Protein AF-A0A0R2TUN7-F1 (afdb_monomer_lite)

pLDDT: mean 95.46, std 5.62, range [58.44, 98.75]

Radius of gyration: 16.97 Å; chains: 1; bounding box: 36×44×40 Å

Sequence (116 aa):
MGKGDFIGRDALVGKDTRSCLFGLTCATETPTAGSVVLDGDAEVGHITAGIPSPTLGLGVGYVHFKAPGDWVGRTLSMRLPDGSVHEGEIVQPPFFDQEKNIVRGVDRSIPERPAT

Structure (mmCIF, N/CA/C/O backbone):
data_AF-A0A0R2TUN7-F1
#
_entry.id   AF-A0A0R2TUN7-F1
#
loop_
_atom_site.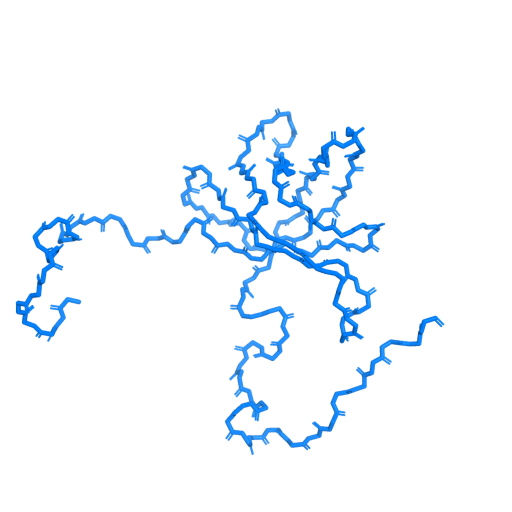group_PDB
_atom_site.id
_atom_site.type_symbol
_atom_site.label_atom_id
_atom_site.label_alt_id
_atom_site.label_comp_id
_atom_site.label_asym_id
_atom_site.label_entity_id
_atom_site.label_seq_id
_atom_site.pdbx_PDB_ins_code
_atom_site.Cartn_x
_atom_site.Cartn_y
_atom_site.Cartn_z
_atom_site.occupancy
_atom_site.B_iso_or_equiv
_atom_site.auth_seq_id
_atom_site.auth_comp_id
_atom_site.auth_asym_id
_atom_site.auth_atom_id
_atom_site.pdbx_PDB_model_num
ATOM 1 N N . MET A 1 1 ? -16.738 -5.600 17.466 1.00 73.56 1 MET A N 1
ATOM 2 C CA . MET A 1 1 ? -17.350 -5.080 18.713 1.00 73.56 1 MET A CA 1
ATOM 3 C C . MET A 1 1 ? -18.161 -6.100 19.525 1.00 73.56 1 MET A C 1
ATOM 5 O O . MET A 1 1 ? -18.554 -5.772 20.632 1.00 73.56 1 MET A O 1
ATOM 9 N N . GLY A 1 2 ? -18.371 -7.343 19.069 1.00 77.62 2 GLY A N 1
ATOM 10 C CA . GLY A 1 2 ? -19.182 -8.340 19.799 1.00 77.62 2 GLY A CA 1
ATOM 11 C C . GLY A 1 2 ? -18.498 -9.085 20.958 1.00 77.62 2 GLY A C 1
ATOM 12 O O . GLY A 1 2 ? -19.044 -10.072 21.428 1.00 77.62 2 GLY A O 1
ATOM 13 N N . LYS A 1 3 ? -17.306 -8.662 21.406 1.00 84.56 3 LYS A N 1
ATOM 14 C CA . LYS A 1 3 ? -16.519 -9.363 22.445 1.00 84.56 3 LYS A CA 1
ATOM 15 C C . LYS A 1 3 ? -16.855 -8.916 23.885 1.00 84.56 3 LYS A C 1
ATOM 17 O O . LYS A 1 3 ? -16.243 -9.413 24.822 1.00 84.56 3 LYS A O 1
ATOM 22 N N . GLY A 1 4 ? -17.804 -7.992 24.067 1.00 88.50 4 GLY A N 1
ATOM 23 C CA . GLY A 1 4 ? -18.063 -7.337 25.357 1.00 88.50 4 GLY A CA 1
ATOM 24 C C . GLY A 1 4 ? -17.073 -6.200 25.629 1.00 88.50 4 GLY A C 1
ATOM 25 O O . GLY A 1 4 ? -16.641 -5.532 24.685 1.00 88.50 4 GLY A O 1
ATOM 26 N N . ASP A 1 5 ? -16.718 -5.986 26.896 1.00 93.75 5 ASP A N 1
ATOM 27 C CA . ASP A 1 5 ? -15.823 -4.900 27.313 1.00 93.75 5 ASP A CA 1
ATOM 28 C C . ASP A 1 5 ? -14.337 -5.247 27.157 1.00 93.75 5 ASP A C 1
ATOM 30 O O . ASP A 1 5 ? -13.895 -6.372 27.403 1.00 93.75 5 ASP A O 1
ATOM 34 N N . PHE A 1 6 ? -13.554 -4.255 26.724 1.00 94.81 6 PHE A N 1
ATOM 35 C CA . PHE A 1 6 ? -12.097 -4.319 26.606 1.00 94.81 6 PHE A CA 1
ATOM 36 C C . PHE A 1 6 ? -11.486 -2.908 26.633 1.00 94.81 6 PHE A C 1
ATOM 38 O O . PHE A 1 6 ? -12.153 -1.923 26.305 1.00 94.81 6 PHE A O 1
ATOM 45 N N . ILE A 1 7 ? -10.206 -2.804 27.008 1.00 96.56 7 ILE A N 1
ATOM 46 C CA . ILE A 1 7 ? -9.480 -1.524 27.053 1.00 96.56 7 ILE A CA 1
ATOM 47 C C . ILE A 1 7 ? -9.504 -0.870 25.665 1.00 96.56 7 ILE A C 1
ATOM 49 O O . ILE A 1 7 ? -9.112 -1.487 24.677 1.00 96.56 7 ILE A O 1
ATOM 53 N N . GLY A 1 8 ? -9.964 0.382 25.593 1.00 94.62 8 GLY A N 1
ATOM 54 C CA . GLY A 1 8 ? -10.061 1.142 24.342 1.00 94.62 8 GLY A CA 1
ATOM 55 C C . GLY A 1 8 ? -11.352 0.924 23.545 1.00 94.62 8 GLY A C 1
ATOM 56 O O . GLY A 1 8 ? -11.506 1.542 22.494 1.00 94.62 8 GLY A O 1
ATOM 57 N N . ARG A 1 9 ? -12.302 0.110 24.032 1.00 94.12 9 ARG A N 1
ATOM 58 C CA . ARG A 1 9 ? -13.600 -0.118 23.371 1.00 94.12 9 ARG A CA 1
ATOM 59 C C . ARG A 1 9 ? -14.305 1.190 23.030 1.00 94.12 9 ARG A C 1
ATOM 61 O O . ARG A 1 9 ? -14.588 1.430 21.860 1.00 94.12 9 ARG A O 1
ATOM 68 N N . ASP A 1 10 ? -14.549 2.037 24.023 1.00 94.56 10 ASP A N 1
ATOM 69 C CA . ASP A 1 10 ? -15.339 3.259 23.833 1.00 94.56 10 ASP A CA 1
ATOM 70 C C . ASP A 1 10 ? -14.654 4.255 22.888 1.00 94.56 10 ASP A C 1
ATOM 72 O O . ASP A 1 10 ? -15.327 4.985 22.167 1.00 94.56 10 ASP A O 1
ATOM 76 N N . ALA A 1 11 ? -13.319 4.222 22.803 1.00 95.38 11 ALA A N 1
ATOM 77 C CA . ALA A 1 11 ? -12.562 5.021 21.842 1.00 95.38 11 ALA A CA 1
ATOM 78 C C . ALA A 1 11 ? -12.717 4.529 20.389 1.00 95.38 11 ALA A C 1
ATOM 80 O O . ALA A 1 11 ? -12.570 5.322 19.457 1.00 95.38 11 ALA A O 1
ATOM 81 N N . LEU A 1 12 ? -13.004 3.238 20.191 1.00 94.50 12 LEU A N 1
ATOM 82 C CA . LEU A 1 12 ? -13.161 2.600 18.880 1.00 94.50 12 LEU A CA 1
ATOM 83 C C . LEU A 1 12 ? -14.623 2.526 18.411 1.00 94.50 12 LEU A C 1
ATOM 85 O O . LEU A 1 12 ? -14.871 2.404 17.211 1.00 94.50 12 LEU A O 1
ATOM 89 N N . VAL A 1 13 ? -15.603 2.568 19.321 1.00 93.94 13 VAL A N 1
ATOM 90 C CA . VAL A 1 13 ? -17.030 2.526 18.958 1.00 93.94 13 VAL A CA 1
ATOM 91 C C . VAL A 1 13 ? -17.375 3.717 18.058 1.00 93.94 13 VAL A C 1
ATOM 93 O O . VAL A 1 13 ? -17.058 4.863 18.363 1.00 93.94 13 VAL A O 1
ATOM 96 N N . GLY A 1 14 ? -18.025 3.437 16.925 1.00 91.94 14 GLY A N 1
ATOM 97 C CA . GLY A 1 14 ? -18.461 4.458 15.968 1.00 91.94 14 GLY A CA 1
ATOM 98 C C . GLY A 1 14 ? -17.344 5.089 15.130 1.00 91.94 14 GLY A C 1
ATOM 99 O O . GLY A 1 14 ? -17.625 5.997 14.352 1.00 91.94 14 GLY A O 1
ATOM 100 N N . LYS A 1 15 ? -16.089 4.637 15.260 1.00 93.81 15 LYS A N 1
ATOM 101 C CA . LYS A 1 15 ? -14.999 5.078 14.380 1.00 93.81 15 LYS A CA 1
ATOM 102 C C . LYS A 1 15 ? -15.135 4.469 12.990 1.00 93.81 15 LYS A C 1
ATOM 104 O O . LYS A 1 15 ? -15.673 3.375 12.828 1.00 93.81 15 LYS A O 1
ATOM 109 N N . ASP A 1 16 ? -14.618 5.190 11.999 1.00 94.44 16 ASP A N 1
ATOM 110 C CA . ASP A 1 16 ? -14.475 4.658 10.649 1.00 94.44 16 ASP A CA 1
ATOM 111 C C . ASP A 1 16 ? -13.538 3.443 10.677 1.00 94.44 16 ASP A C 1
ATOM 113 O O . ASP A 1 16 ? -12.485 3.468 11.314 1.00 94.44 16 ASP A O 1
ATOM 117 N N . THR A 1 17 ? -13.960 2.369 10.020 1.00 93.62 17 THR A N 1
ATOM 118 C CA . THR A 1 17 ? -13.244 1.086 9.982 1.00 93.62 17 THR A CA 1
ATOM 119 C C . THR A 1 17 ? -12.712 0.759 8.593 1.00 93.62 17 THR A C 1
ATOM 121 O O . THR A 1 17 ? -12.103 -0.295 8.406 1.00 93.62 17 THR A O 1
ATOM 124 N N . ARG A 1 18 ? -12.923 1.644 7.610 1.00 95.88 18 ARG A N 1
ATOM 125 C CA . ARG A 1 18 ? -12.355 1.487 6.271 1.00 95.88 18 ARG A CA 1
ATOM 126 C C . ARG A 1 18 ? -10.828 1.529 6.355 1.00 95.88 18 ARG A C 1
ATOM 128 O O . ARG A 1 18 ? -10.260 2.350 7.073 1.00 95.88 18 ARG A O 1
ATOM 135 N N . SER A 1 19 ? -10.169 0.630 5.625 1.00 95.56 19 SER A N 1
ATOM 136 C CA . SER A 1 19 ? -8.709 0.532 5.647 1.00 95.56 19 SER A CA 1
ATOM 137 C C . SER A 1 19 ? -8.062 1.716 4.930 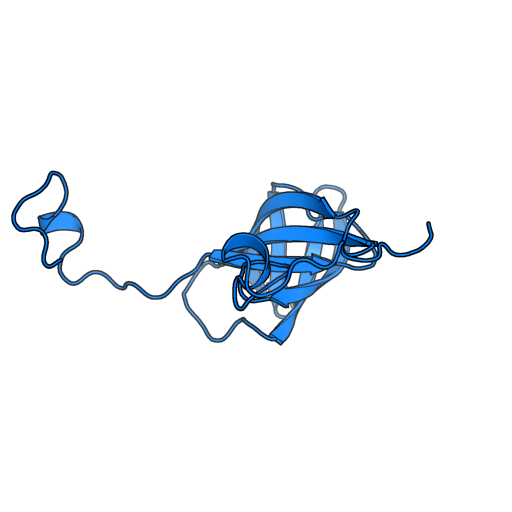1.00 95.56 19 SER A C 1
ATOM 139 O O . SER A 1 19 ? -8.509 2.122 3.858 1.00 95.56 19 SER A O 1
ATOM 141 N N . CYS A 1 20 ? -6.963 2.209 5.497 1.00 97.81 20 CYS A N 1
ATOM 142 C CA . CYS A 1 20 ? -5.989 3.053 4.802 1.00 97.81 20 CYS A CA 1
ATOM 143 C C . CYS A 1 20 ? -4.710 2.280 4.443 1.00 97.81 20 CYS A C 1
ATOM 145 O O . CYS A 1 20 ? -3.836 2.835 3.788 1.00 97.81 20 CYS A O 1
ATOM 147 N N . LEU A 1 21 ? -4.574 1.027 4.889 1.00 98.19 21 LEU A N 1
ATOM 148 C CA . LEU A 1 21 ? -3.384 0.202 4.688 1.00 98.19 21 LEU A CA 1
ATOM 149 C C . LEU A 1 21 ? -3.635 -0.825 3.579 1.00 98.19 21 LEU A C 1
ATOM 151 O O . LEU A 1 21 ? -4.566 -1.629 3.683 1.00 98.19 21 LEU A O 1
ATOM 155 N N . PHE A 1 22 ? -2.787 -0.815 2.553 1.00 98.69 22 PHE A N 1
ATOM 156 C CA . PHE A 1 22 ? -2.852 -1.719 1.399 1.00 98.69 22 PHE A CA 1
ATOM 157 C C . PHE A 1 22 ? -1.449 -2.164 0.980 1.00 98.69 22 PHE A C 1
ATOM 159 O O . PHE A 1 22 ? -0.448 -1.701 1.531 1.00 98.69 22 PHE A O 1
ATOM 166 N N . GLY A 1 23 ? -1.374 -3.081 0.018 1.00 98.62 23 GLY A N 1
ATOM 167 C CA . GLY A 1 23 ? -0.123 -3.452 -0.627 1.00 98.62 23 GLY A CA 1
ATOM 168 C C . GLY A 1 23 ? 0.181 -2.539 -1.813 1.00 98.62 23 GLY A C 1
ATOM 169 O O . GLY A 1 23 ? -0.731 -2.047 -2.469 1.00 98.62 23 GLY A O 1
ATOM 170 N N . LEU A 1 24 ? 1.460 -2.349 -2.104 1.00 98.69 24 LEU A N 1
ATOM 171 C CA . LEU A 1 24 ? 1.973 -1.792 -3.347 1.00 98.69 24 LEU A CA 1
ATOM 172 C C . LEU A 1 24 ? 2.981 -2.785 -3.927 1.00 98.69 24 LEU A C 1
ATOM 174 O O . LEU A 1 24 ? 3.846 -3.284 -3.202 1.00 98.69 24 LEU A O 1
ATOM 178 N N . THR A 1 25 ? 2.867 -3.070 -5.219 1.00 98.56 25 THR A N 1
ATOM 179 C CA . THR A 1 25 ? 3.854 -3.841 -5.983 1.00 98.56 25 THR A CA 1
ATOM 180 C C . THR A 1 25 ? 4.543 -2.929 -6.989 1.00 98.56 25 THR A C 1
ATOM 182 O O . THR A 1 25 ? 3.924 -2.006 -7.509 1.00 98.56 25 THR A O 1
ATOM 185 N N . CYS A 1 26 ? 5.830 -3.144 -7.234 1.00 98.31 26 CYS A N 1
ATOM 186 C CA . CYS A 1 26 ? 6.625 -2.344 -8.158 1.00 98.31 26 CYS A CA 1
ATOM 187 C C . CYS A 1 26 ? 7.609 -3.259 -8.890 1.00 98.31 26 CYS A C 1
ATOM 189 O O . CYS A 1 26 ? 8.414 -3.949 -8.264 1.00 98.31 26 CYS A O 1
ATOM 191 N N . ALA A 1 27 ? 7.540 -3.276 -10.221 1.00 97.56 27 ALA A N 1
ATOM 192 C CA . ALA A 1 27 ? 8.388 -4.136 -11.046 1.00 97.56 27 ALA A CA 1
ATOM 193 C C . ALA A 1 27 ? 9.838 -3.635 -11.136 1.00 97.56 27 ALA A C 1
ATOM 195 O O . ALA A 1 27 ? 10.751 -4.421 -11.363 1.00 97.56 27 ALA A O 1
ATOM 196 N N . THR A 1 28 ? 10.046 -2.327 -10.979 1.00 97.69 28 THR A N 1
ATOM 197 C CA . THR A 1 28 ? 11.333 -1.681 -11.266 1.00 97.69 28 THR A CA 1
ATOM 198 C C . THR A 1 28 ? 12.196 -1.433 -10.038 1.00 97.69 28 THR A C 1
ATOM 200 O O . THR A 1 28 ? 13.397 -1.257 -10.195 1.00 97.69 28 THR A O 1
ATOM 203 N N . GLU A 1 29 ? 11.608 -1.373 -8.840 1.00 97.75 29 GLU A N 1
ATOM 204 C CA . GLU A 1 29 ? 12.343 -1.076 -7.607 1.00 97.75 29 GLU A CA 1
ATOM 205 C C . GLU A 1 29 ? 11.601 -1.587 -6.360 1.00 97.75 29 GLU A C 1
ATOM 207 O O . GLU A 1 29 ? 10.383 -1.771 -6.368 1.00 97.75 29 GLU A O 1
ATOM 212 N N . THR A 1 30 ? 12.324 -1.800 -5.263 1.00 98.00 30 THR A N 1
ATOM 213 C CA . THR A 1 30 ? 11.766 -2.172 -3.962 1.00 98.00 30 THR A CA 1
ATOM 214 C C . THR A 1 30 ? 11.176 -0.957 -3.233 1.00 98.00 30 THR A C 1
ATOM 216 O O . THR A 1 30 ? 11.904 -0.012 -2.912 1.00 98.00 30 THR A O 1
ATOM 219 N N . PRO A 1 31 ? 9.879 -0.985 -2.863 1.00 97.75 31 PRO A N 1
ATOM 220 C CA . PRO A 1 31 ? 9.295 0.037 -2.000 1.00 97.75 31 PRO A CA 1
ATOM 221 C C . PRO A 1 31 ? 10.064 0.159 -0.679 1.00 97.75 31 PRO A C 1
ATOM 223 O O . PRO A 1 31 ? 10.294 -0.835 0.005 1.00 97.75 31 PRO A O 1
ATOM 226 N N . THR A 1 32 ? 10.439 1.377 -0.289 1.00 96.94 32 THR A N 1
ATOM 227 C CA . THR A 1 32 ? 11.242 1.620 0.924 1.00 96.94 32 THR A CA 1
ATOM 228 C C . THR A 1 32 ? 10.489 2.513 1.905 1.00 96.94 32 THR A C 1
ATOM 230 O O . THR A 1 32 ? 9.778 3.428 1.491 1.00 96.94 32 THR A O 1
ATOM 233 N N . ALA A 1 33 ? 10.632 2.273 3.210 1.00 96.06 33 ALA A N 1
ATOM 234 C CA . ALA A 1 33 ? 10.011 3.115 4.231 1.00 96.06 33 ALA A CA 1
ATOM 235 C C . ALA A 1 33 ? 10.380 4.599 4.033 1.00 96.06 33 ALA A C 1
ATOM 237 O O . ALA A 1 33 ? 11.539 4.932 3.792 1.00 96.06 33 ALA A O 1
ATOM 238 N N . GLY A 1 34 ? 9.384 5.482 4.112 1.00 90.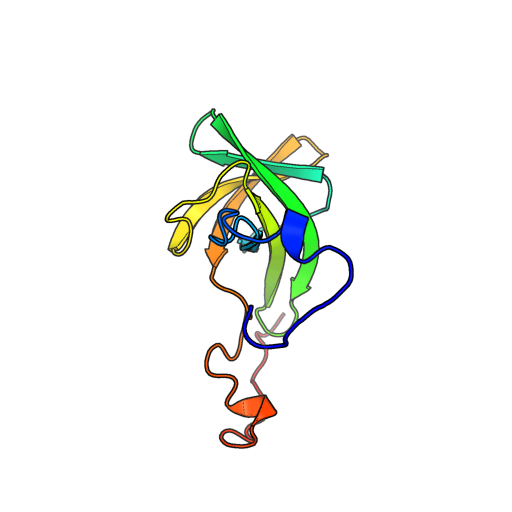56 34 GLY A N 1
ATOM 239 C CA . GLY A 1 34 ? 9.554 6.912 3.831 1.00 90.56 34 GLY A CA 1
ATOM 240 C C . GLY A 1 34 ? 9.394 7.302 2.357 1.00 90.56 34 GLY A C 1
ATOM 241 O O . GLY A 1 34 ? 9.356 8.495 2.065 1.00 90.56 34 GLY A O 1
ATOM 242 N N . SER A 1 35 ? 9.232 6.339 1.440 1.00 98.06 35 SER A N 1
ATOM 243 C CA . SER A 1 35 ? 8.797 6.639 0.068 1.00 98.06 35 SER A CA 1
ATOM 244 C C . SER A 1 35 ? 7.388 7.233 0.083 1.00 98.06 35 SER A C 1
ATOM 246 O O . SER A 1 35 ? 6.541 6.833 0.888 1.00 98.06 35 SER A O 1
ATOM 248 N N . VAL A 1 36 ? 7.119 8.160 -0.828 1.00 98.62 36 VAL A N 1
ATOM 249 C CA . VAL A 1 36 ? 5.833 8.856 -0.943 1.00 98.62 36 VAL A CA 1
ATOM 250 C C . VAL A 1 36 ? 5.040 8.281 -2.109 1.00 98.62 36 VAL A C 1
ATOM 252 O O . VAL A 1 36 ? 5.605 8.031 -3.170 1.00 98.62 36 VAL A O 1
ATOM 255 N N . VAL A 1 37 ? 3.733 8.093 -1.927 1.00 98.69 37 VAL A N 1
ATOM 256 C CA . VAL A 1 37 ? 2.813 7.656 -2.987 1.00 98.69 37 VAL A CA 1
ATOM 257 C C . VAL A 1 37 ? 1.989 8.847 -3.468 1.00 98.69 37 VAL A C 1
ATOM 259 O O . VAL A 1 37 ? 1.412 9.582 -2.660 1.00 98.69 37 VAL A O 1
ATOM 262 N N . LEU A 1 38 ? 1.956 9.028 -4.783 1.00 98.69 38 LEU A N 1
ATOM 263 C CA . LEU A 1 38 ? 1.448 10.188 -5.501 1.00 98.69 38 LEU A CA 1
ATOM 264 C C . LEU A 1 38 ? 0.326 9.776 -6.468 1.00 98.69 38 LEU A C 1
ATOM 266 O O . LEU A 1 38 ? 0.445 8.787 -7.192 1.00 98.69 38 LEU A O 1
ATOM 270 N N . ASP A 1 39 ? -0.746 10.563 -6.490 1.00 98.00 39 ASP A N 1
ATOM 271 C CA . ASP A 1 39 ? -1.832 10.507 -7.471 1.00 98.00 39 ASP A CA 1
ATOM 272 C C . ASP A 1 39 ? -1.776 11.792 -8.310 1.00 98.00 39 ASP A C 1
ATOM 274 O O . ASP A 1 39 ? -2.205 12.862 -7.865 1.00 98.00 39 ASP A O 1
ATOM 278 N N . GLY A 1 40 ? -1.113 11.722 -9.468 1.00 96.44 40 GLY A N 1
ATOM 279 C CA . GLY A 1 40 ? -0.605 12.916 -10.149 1.00 96.44 40 GLY A CA 1
ATOM 280 C C . GLY A 1 40 ? 0.434 13.632 -9.278 1.00 96.44 40 GLY A C 1
ATOM 281 O O . GLY A 1 40 ? 1.383 13.010 -8.809 1.00 96.44 40 GLY A O 1
ATOM 282 N N . ASP A 1 41 ? 0.230 14.922 -9.014 1.00 96.25 41 ASP A N 1
ATOM 283 C CA . ASP A 1 41 ? 1.108 15.717 -8.139 1.00 96.25 41 ASP A CA 1
ATOM 284 C C . ASP A 1 41 ? 0.721 15.635 -6.648 1.00 96.25 41 ASP A C 1
ATOM 286 O O . ASP A 1 41 ? 1.412 16.176 -5.781 1.00 96.25 41 ASP A O 1
ATOM 290 N N . ALA A 1 42 ? -0.405 1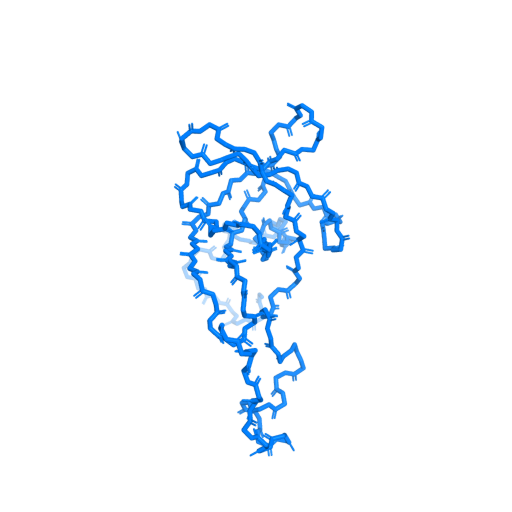4.991 -6.322 1.00 98.12 42 ALA A N 1
ATOM 291 C CA . ALA A 1 42 ? -0.924 14.949 -4.963 1.00 98.12 42 ALA A CA 1
ATOM 292 C C . ALA A 1 42 ? -0.317 13.789 -4.168 1.00 98.12 42 ALA A C 1
ATOM 294 O O . ALA A 1 42 ? -0.511 12.623 -4.496 1.00 98.12 42 ALA A O 1
ATOM 295 N N . GLU A 1 43 ? 0.354 14.089 -3.056 1.00 98.31 43 GLU A N 1
ATOM 296 C CA . GLU A 1 43 ? 0.795 13.057 -2.116 1.00 98.31 43 GLU A CA 1
ATOM 297 C C . GLU A 1 43 ? -0.413 12.451 -1.390 1.00 98.31 43 GLU A C 1
ATOM 299 O O . GLU A 1 43 ? -1.036 13.110 -0.550 1.00 98.31 43 GLU A O 1
ATOM 304 N N . VAL A 1 44 ? -0.720 11.185 -1.659 1.00 98.56 44 VAL A N 1
ATOM 305 C CA . VAL A 1 44 ? -1.897 10.483 -1.119 1.00 98.56 44 VAL A CA 1
ATOM 306 C C . VAL A 1 44 ? -1.551 9.454 -0.048 1.00 98.56 44 VAL A C 1
ATOM 308 O O . VAL A 1 44 ? -2.426 9.059 0.722 1.00 98.56 44 VAL A O 1
ATOM 311 N N . GLY A 1 45 ? -0.287 9.053 0.069 1.00 98.38 45 GLY A N 1
ATOM 312 C CA . GLY A 1 45 ? 0.148 8.064 1.051 1.00 98.38 45 GLY A CA 1
ATOM 313 C C . GLY A 1 45 ? 1.662 7.976 1.177 1.00 98.38 45 GLY A C 1
ATOM 314 O O . GLY A 1 45 ? 2.400 8.730 0.548 1.00 98.38 45 GLY A O 1
ATOM 315 N N . HIS A 1 46 ? 2.122 7.049 2.007 1.00 98.62 46 HIS A N 1
ATOM 316 C CA . HIS A 1 46 ? 3.543 6.748 2.159 1.00 98.62 46 HIS A CA 1
ATOM 317 C C . HIS A 1 46 ? 3.762 5.254 2.387 1.00 98.62 46 HIS A C 1
ATOM 319 O O . HIS A 1 46 ? 2.881 4.555 2.895 1.00 98.62 46 HIS A O 1
ATOM 325 N N . ILE A 1 47 ? 4.948 4.777 2.026 1.00 98.62 47 ILE A N 1
ATOM 326 C CA . ILE A 1 47 ? 5.371 3.401 2.263 1.00 98.62 47 ILE A CA 1
ATOM 327 C C . ILE A 1 47 ? 5.843 3.256 3.706 1.00 98.62 47 ILE A C 1
ATOM 329 O O . ILE A 1 47 ? 6.673 4.031 4.187 1.00 98.62 47 ILE A O 1
ATOM 333 N N . THR A 1 48 ? 5.317 2.246 4.394 1.00 98.12 48 THR A N 1
ATOM 334 C CA . THR A 1 48 ? 5.658 1.934 5.789 1.00 98.12 48 THR A CA 1
ATOM 335 C C . THR A 1 48 ? 6.737 0.861 5.891 1.00 98.12 48 THR A C 1
ATOM 337 O O . THR A 1 48 ? 7.587 0.925 6.774 1.00 98.12 48 THR A O 1
ATOM 340 N N . ALA A 1 49 ? 6.732 -0.107 4.975 1.00 97.81 49 ALA A N 1
ATOM 341 C CA . ALA A 1 49 ? 7.723 -1.172 4.873 1.00 97.81 49 ALA A CA 1
ATOM 342 C C . ALA A 1 49 ? 7.739 -1.737 3.450 1.00 97.81 49 ALA A C 1
ATOM 344 O O . ALA A 1 49 ? 6.711 -1.714 2.774 1.00 97.81 49 ALA A O 1
ATOM 345 N N . GLY A 1 50 ? 8.863 -2.310 3.029 1.00 97.88 50 GLY A N 1
ATOM 346 C CA . GLY A 1 50 ? 8.932 -3.076 1.791 1.00 97.88 50 GLY A CA 1
ATOM 347 C C . GLY A 1 50 ? 10.170 -3.958 1.701 1.00 97.88 50 GLY A C 1
ATOM 348 O O . GLY A 1 50 ? 11.067 -3.889 2.544 1.00 97.88 50 GLY A O 1
ATOM 349 N N . ILE A 1 51 ? 10.137 -4.872 0.737 1.00 97.69 51 ILE A N 1
ATOM 350 C CA . ILE A 1 51 ? 11.108 -5.950 0.546 1.00 97.69 51 ILE A CA 1
ATOM 351 C C . ILE A 1 51 ? 11.045 -6.430 -0.917 1.00 97.69 51 ILE A C 1
ATOM 353 O O . ILE A 1 51 ? 9.957 -6.438 -1.505 1.00 97.69 51 ILE A O 1
ATOM 357 N N . PRO A 1 52 ? 12.157 -6.869 -1.532 1.00 97.50 52 PRO A N 1
ATOM 358 C CA . PRO A 1 52 ? 12.074 -7.651 -2.760 1.00 97.50 52 PRO A CA 1
ATOM 359 C C . PRO A 1 52 ? 11.349 -8.971 -2.475 1.00 97.50 52 PRO A C 1
ATOM 361 O O . PRO A 1 52 ? 11.698 -9.681 -1.531 1.00 97.50 52 PRO A O 1
ATOM 364 N N . SER A 1 53 ? 10.344 -9.317 -3.279 1.00 96.50 53 SER A N 1
ATOM 365 C CA . SER A 1 53 ? 9.613 -10.581 -3.170 1.00 96.50 53 SER A CA 1
ATOM 366 C C . SER A 1 53 ? 10.216 -11.624 -4.108 1.00 96.50 53 SER A C 1
ATOM 368 O O . SER A 1 53 ? 10.012 -11.540 -5.320 1.00 96.50 53 SER A O 1
ATOM 370 N N . PRO A 1 54 ? 10.894 -12.667 -3.598 1.00 93.94 54 PRO A N 1
ATOM 371 C CA . PRO A 1 54 ? 11.465 -13.697 -4.460 1.00 93.94 54 PRO A CA 1
ATOM 372 C C . PRO A 1 54 ? 10.416 -14.648 -5.053 1.00 93.94 54 PRO A C 1
ATOM 374 O O . PRO A 1 54 ? 10.730 -15.391 -5.980 1.00 93.94 54 PRO A O 1
ATOM 377 N N . THR A 1 55 ? 9.203 -14.666 -4.494 1.00 93.88 55 THR A N 1
ATOM 378 C CA . THR A 1 55 ? 8.063 -15.433 -5.017 1.00 93.88 55 THR A CA 1
ATOM 379 C C . THR A 1 55 ? 7.425 -14.726 -6.207 1.00 93.88 55 THR A C 1
ATOM 381 O O . THR A 1 55 ? 7.031 -15.384 -7.158 1.00 93.88 55 THR A O 1
ATOM 384 N N . LEU A 1 56 ? 7.344 -13.391 -6.168 1.00 94.94 56 LEU A N 1
ATOM 385 C CA . LEU A 1 56 ? 6.725 -12.596 -7.234 1.00 94.94 56 LEU A CA 1
ATOM 386 C C . LEU A 1 56 ? 7.740 -12.033 -8.239 1.00 94.94 56 LEU A C 1
ATOM 388 O O . LEU A 1 56 ? 7.342 -11.588 -9.307 1.00 94.94 56 LEU A O 1
ATOM 392 N N . GLY A 1 57 ? 9.035 -12.040 -7.911 1.00 95.94 57 GLY A N 1
ATOM 393 C CA . GLY A 1 57 ? 10.090 -11.485 -8.765 1.00 95.94 57 GLY A CA 1
ATOM 394 C C . GLY A 1 57 ? 10.062 -9.958 -8.877 1.00 95.94 57 GLY A C 1
ATOM 395 O O . GLY A 1 57 ? 10.591 -9.414 -9.838 1.00 95.94 57 GLY A O 1
ATOM 396 N N . LEU A 1 58 ? 9.432 -9.266 -7.924 1.00 97.12 58 LEU A N 1
ATOM 397 C CA . LEU A 1 58 ? 9.253 -7.811 -7.928 1.00 97.12 58 LEU A CA 1
ATOM 398 C C . LEU A 1 58 ? 9.307 -7.229 -6.509 1.00 97.12 58 LEU A C 1
ATOM 400 O O . LEU A 1 58 ? 9.263 -7.967 -5.518 1.00 97.12 58 LEU A O 1
ATOM 404 N N . GLY A 1 59 ? 9.403 -5.906 -6.394 1.00 98.12 59 GLY A N 1
ATOM 405 C CA . GLY A 1 59 ? 9.353 -5.198 -5.119 1.00 98.12 59 GLY A CA 1
ATOM 406 C C . GLY A 1 59 ? 7.937 -5.159 -4.547 1.00 98.12 59 GLY A C 1
ATOM 407 O O . GLY A 1 59 ? 6.989 -4.830 -5.256 1.00 98.12 59 GLY A O 1
ATOM 408 N N . VAL A 1 60 ? 7.777 -5.454 -3.255 1.00 98.62 60 VAL A N 1
ATOM 409 C CA . VAL A 1 60 ? 6.491 -5.318 -2.552 1.00 98.62 60 VAL A CA 1
ATOM 410 C C . VAL A 1 60 ? 6.634 -4.464 -1.305 1.00 98.62 60 VAL A C 1
ATOM 412 O O . VAL A 1 60 ? 7.675 -4.463 -0.651 1.00 98.62 60 VAL A O 1
ATOM 415 N N . GLY A 1 61 ? 5.572 -3.762 -0.932 1.00 98.38 61 GLY A N 1
ATOM 416 C CA . GLY A 1 61 ? 5.542 -2.987 0.297 1.00 98.38 61 GLY A CA 1
ATOM 417 C C . GLY A 1 61 ? 4.140 -2.630 0.746 1.00 98.38 61 GLY A C 1
ATOM 418 O O . GLY A 1 61 ? 3.167 -2.815 0.022 1.00 98.38 61 GLY A O 1
ATOM 419 N N . TYR A 1 62 ? 4.035 -2.128 1.968 1.00 98.69 62 TYR A N 1
ATOM 420 C CA . TYR A 1 62 ? 2.788 -1.617 2.514 1.00 98.69 62 TYR A CA 1
ATOM 421 C C . TYR A 1 62 ? 2.718 -0.108 2.337 1.00 98.69 62 TYR A C 1
ATOM 423 O O . TYR A 1 62 ? 3.644 0.611 2.713 1.00 98.69 62 TYR A O 1
ATOM 431 N N . VAL A 1 63 ? 1.590 0.365 1.818 1.00 98.62 63 VAL A N 1
ATOM 432 C CA . VAL A 1 63 ? 1.251 1.785 1.728 1.00 98.62 63 VAL A CA 1
ATOM 433 C C . VAL A 1 63 ? 0.192 2.124 2.767 1.00 98.62 63 VAL A C 1
ATOM 435 O O . VAL A 1 63 ? -0.803 1.410 2.904 1.00 98.62 63 VAL A O 1
ATOM 438 N N . HIS A 1 64 ? 0.393 3.227 3.485 1.00 98.56 64 HIS A N 1
ATOM 439 C CA . HIS A 1 64 ? -0.627 3.844 4.322 1.00 98.56 64 HIS A CA 1
ATOM 440 C C . HIS A 1 64 ? -1.109 5.151 3.681 1.00 98.56 64 HIS A C 1
ATOM 442 O O . HIS A 1 64 ? -0.372 6.142 3.615 1.00 98.56 64 HIS A O 1
ATOM 448 N N . PHE A 1 65 ? -2.353 5.161 3.209 1.00 98.56 65 PHE A N 1
ATOM 449 C CA . PHE A 1 65 ? -2.990 6.336 2.623 1.00 98.56 65 PHE A CA 1
ATOM 450 C C . PHE A 1 65 ? -3.435 7.338 3.688 1.00 98.56 65 PHE A C 1
ATOM 452 O O . PHE A 1 65 ? -3.721 6.996 4.836 1.00 98.56 65 PHE A O 1
ATOM 459 N N . LYS A 1 66 ? -3.516 8.608 3.291 1.00 98.12 66 LYS A N 1
ATOM 460 C CA . LYS A 1 66 ? -3.993 9.707 4.142 1.00 98.12 66 LYS A CA 1
ATOM 461 C C . LYS A 1 66 ? -5.489 9.588 4.458 1.00 98.12 66 LYS A C 1
ATOM 463 O O . LYS A 1 66 ? -5.923 10.082 5.494 1.00 98.12 66 LYS A O 1
ATOM 468 N N . ALA A 1 67 ? -6.260 8.933 3.589 1.00 97.38 67 ALA A N 1
ATOM 469 C CA . ALA A 1 67 ? -7.687 8.689 3.769 1.00 97.38 67 ALA A CA 1
ATOM 470 C C . ALA A 1 67 ? -8.117 7.349 3.137 1.00 97.38 67 ALA A C 1
ATOM 472 O O . ALA A 1 67 ? -7.471 6.884 2.187 1.00 97.38 67 ALA A O 1
ATOM 473 N N . PRO A 1 68 ? -9.218 6.738 3.616 1.00 97.31 68 PRO A N 1
ATOM 474 C CA . PRO A 1 68 ? -9.798 5.572 2.965 1.00 97.31 68 PRO A CA 1
ATOM 475 C C . PRO A 1 68 ? -10.301 5.915 1.561 1.00 97.31 68 PRO A C 1
ATOM 477 O O . PRO A 1 68 ? -10.759 7.032 1.317 1.00 97.31 68 PRO A O 1
ATOM 480 N N . GLY A 1 69 ? -10.272 4.941 0.658 1.00 95.38 69 GLY A N 1
ATOM 481 C CA . GLY A 1 69 ? -10.720 5.116 -0.719 1.00 95.38 69 GLY A CA 1
ATOM 482 C C . GLY A 1 69 ? -10.618 3.832 -1.532 1.00 95.38 69 GLY A C 1
ATOM 483 O O . GLY A 1 69 ? -10.135 2.808 -1.039 1.00 95.38 69 GLY A O 1
ATOM 484 N N . ASP A 1 70 ? -11.064 3.912 -2.782 1.00 96.56 70 ASP A N 1
ATOM 485 C CA . ASP A 1 70 ? -11.027 2.810 -3.742 1.00 96.56 70 ASP A CA 1
ATOM 486 C C . ASP A 1 70 ? -9.644 2.751 -4.402 1.00 96.56 70 ASP A C 1
ATOM 488 O O . ASP A 1 70 ? -9.428 3.227 -5.516 1.00 96.56 70 ASP A O 1
ATOM 492 N N . TRP A 1 71 ? -8.668 2.243 -3.647 1.00 98.06 71 TRP A N 1
ATOM 493 C CA . TRP A 1 71 ? -7.263 2.252 -4.059 1.00 98.06 71 TRP A CA 1
ATOM 494 C C . TRP A 1 71 ? -6.838 1.010 -4.844 1.00 98.06 71 TRP A C 1
ATOM 496 O O . TRP A 1 71 ? -5.983 1.112 -5.715 1.00 98.06 71 TRP A O 1
ATOM 506 N N . VAL A 1 72 ? -7.403 -0.158 -4.533 1.00 98.12 72 VAL A N 1
ATOM 507 C CA . VAL A 1 72 ? -6.993 -1.444 -5.123 1.00 98.12 72 VAL A CA 1
ATOM 508 C C . VAL A 1 72 ? -7.189 -1.439 -6.644 1.00 98.12 72 VAL A C 1
ATOM 510 O O . VAL A 1 72 ? -8.230 -1.015 -7.135 1.00 98.12 72 VAL A O 1
ATOM 513 N N . GLY A 1 73 ? -6.189 -1.927 -7.380 1.00 98.06 73 GLY A N 1
ATOM 514 C CA . GLY A 1 73 ? -6.154 -1.965 -8.843 1.00 98.06 73 GLY A CA 1
ATOM 515 C C . GLY A 1 73 ? -5.717 -0.652 -9.497 1.00 98.06 73 GLY A C 1
ATOM 516 O O . GLY A 1 73 ? -5.638 -0.579 -10.721 1.00 98.06 73 GLY A O 1
ATOM 517 N N . ARG A 1 74 ? -5.436 0.401 -8.717 1.00 98.44 74 ARG A N 1
ATOM 518 C CA . ARG A 1 74 ? -4.887 1.653 -9.249 1.00 98.44 74 ARG A CA 1
ATOM 519 C C . ARG A 1 74 ? -3.373 1.555 -9.409 1.00 98.44 74 ARG A C 1
ATOM 521 O O . ARG A 1 74 ? -2.686 1.064 -8.515 1.00 98.44 74 ARG A O 1
ATOM 528 N N . THR A 1 75 ? -2.859 2.130 -10.490 1.00 98.62 75 THR A N 1
ATOM 529 C CA . THR A 1 75 ? -1.430 2.419 -10.656 1.00 98.62 75 THR A CA 1
ATOM 530 C C . THR A 1 75 ? -1.157 3.845 -10.198 1.00 98.62 75 THR A C 1
ATOM 532 O O . THR A 1 75 ? -1.808 4.779 -10.667 1.00 98.62 75 THR A O 1
ATOM 535 N N . LEU A 1 76 ? -0.225 4.010 -9.264 1.00 98.62 76 LEU A N 1
ATOM 536 C CA . LEU A 1 76 ? 0.171 5.293 -8.685 1.00 98.62 76 LEU A CA 1
ATOM 537 C C . LEU A 1 76 ? 1.687 5.469 -8.783 1.00 98.62 76 LEU A C 1
ATOM 539 O O . LEU A 1 76 ? 2.434 4.493 -8.871 1.00 98.62 76 LEU A O 1
ATOM 543 N N . SER A 1 77 ? 2.158 6.712 -8.729 1.00 98.69 77 SER A N 1
ATOM 544 C CA . SER A 1 77 ? 3.595 6.984 -8.700 1.00 98.69 77 SER A CA 1
ATOM 545 C C . SER A 1 77 ? 4.127 6.845 -7.274 1.00 98.69 77 SER A C 1
ATOM 547 O O . SER A 1 77 ? 3.560 7.374 -6.322 1.00 98.69 77 SER A O 1
ATOM 549 N N . MET A 1 78 ? 5.246 6.153 -7.116 1.00 98.56 78 MET A N 1
ATOM 550 C CA . MET A 1 78 ? 5.995 6.028 -5.874 1.00 98.56 78 MET A CA 1
ATOM 551 C C . MET A 1 78 ? 7.323 6.757 -6.034 1.00 98.56 78 MET A C 1
ATOM 553 O O . MET A 1 78 ? 8.127 6.405 -6.893 1.00 98.56 78 MET A O 1
ATOM 557 N N . ARG A 1 79 ? 7.565 7.753 -5.185 1.00 98.62 79 ARG A N 1
ATOM 558 C CA . ARG A 1 79 ? 8.836 8.472 -5.115 1.00 98.62 79 ARG A CA 1
ATOM 559 C C . ARG A 1 79 ? 9.663 7.956 -3.945 1.00 98.62 79 ARG A C 1
ATOM 561 O O . ARG A 1 79 ? 9.224 8.071 -2.798 1.00 98.62 79 ARG A O 1
ATOM 568 N N . LEU A 1 80 ? 10.840 7.410 -4.229 1.00 97.94 80 LEU A N 1
ATOM 569 C CA . LEU A 1 80 ? 11.769 6.909 -3.219 1.00 97.94 80 LEU A CA 1
ATOM 570 C C . LEU A 1 80 ? 12.520 8.051 -2.511 1.00 97.94 80 LEU A C 1
ATOM 572 O O . LEU A 1 80 ? 12.530 9.186 -2.997 1.00 97.94 80 LEU A O 1
ATOM 576 N N . PRO A 1 81 ? 13.183 7.769 -1.371 1.00 96.81 81 PRO A N 1
ATOM 577 C CA . PRO A 1 81 ? 13.993 8.759 -0.659 1.00 96.81 81 PRO A CA 1
ATOM 578 C C . PRO A 1 81 ? 15.149 9.355 -1.476 1.00 96.81 81 PRO A C 1
ATOM 580 O O . PRO A 1 81 ? 15.578 10.469 -1.187 1.00 96.81 81 PRO A O 1
ATOM 583 N N . ASP A 1 82 ? 15.650 8.639 -2.485 1.00 96.12 82 ASP A N 1
ATOM 584 C CA . ASP A 1 82 ? 16.684 9.131 -3.406 1.00 96.12 82 ASP A CA 1
ATOM 585 C C . ASP A 1 82 ? 16.134 10.069 -4.500 1.00 96.12 82 ASP A C 1
ATOM 587 O O . ASP A 1 82 ? 16.899 10.648 -5.270 1.00 96.12 82 ASP A O 1
ATOM 591 N N . GLY A 1 83 ? 14.811 10.252 -4.549 1.00 97.00 83 GLY A N 1
ATOM 592 C CA . GLY A 1 83 ? 14.111 11.095 -5.511 1.00 97.00 83 GLY A CA 1
ATOM 593 C C . GLY A 1 83 ? 13.697 10.386 -6.800 1.00 97.00 83 GLY A C 1
ATOM 594 O O . GLY A 1 83 ? 12.982 10.999 -7.596 1.00 97.00 83 GLY A O 1
ATOM 595 N N . SER A 1 84 ? 14.085 9.125 -7.010 1.00 98.00 84 SER A N 1
ATOM 596 C CA . SER A 1 84 ? 13.618 8.327 -8.148 1.00 98.00 84 SER A CA 1
ATOM 597 C C . SER A 1 84 ? 12.109 8.082 -8.064 1.00 98.00 84 SER A C 1
ATOM 599 O O . SER A 1 84 ? 11.526 8.020 -6.977 1.00 98.00 84 SER A O 1
ATOM 601 N N . VAL A 1 85 ? 11.453 7.995 -9.224 1.00 98.38 85 VAL A N 1
ATOM 602 C CA . VAL A 1 85 ? 9.999 7.818 -9.329 1.00 98.38 85 VAL A CA 1
ATOM 603 C C . VAL A 1 85 ? 9.702 6.577 -10.151 1.00 98.38 85 VAL A C 1
ATOM 605 O O . VAL A 1 85 ? 10.207 6.423 -11.261 1.00 98.38 85 VAL A O 1
ATOM 608 N N . HIS A 1 86 ? 8.857 5.714 -9.600 1.00 98.50 86 HIS A N 1
ATOM 609 C CA . HIS A 1 86 ? 8.485 4.432 -10.180 1.00 98.50 86 HIS A CA 1
ATOM 610 C C . HIS A 1 86 ? 6.972 4.258 -10.145 1.00 98.50 86 HIS A C 1
ATOM 612 O O . HIS A 1 86 ? 6.304 4.764 -9.245 1.00 98.50 86 HIS A O 1
ATOM 618 N N . GLU A 1 87 ? 6.417 3.531 -11.107 1.00 98.50 87 GLU A N 1
ATOM 619 C CA . GLU A 1 87 ? 5.007 3.151 -11.066 1.00 98.50 87 GLU A CA 1
ATOM 620 C C . GLU A 1 87 ? 4.814 1.937 -10.159 1.00 98.50 87 GLU A C 1
ATOM 622 O O . GLU A 1 87 ? 5.543 0.947 -10.252 1.00 98.50 87 GLU A O 1
ATOM 627 N N . GLY A 1 88 ? 3.822 2.021 -9.276 1.00 98.31 88 GLY A N 1
ATOM 628 C CA . GLY A 1 88 ? 3.422 0.930 -8.404 1.00 98.31 88 GLY A CA 1
ATOM 629 C C . GLY A 1 88 ? 1.933 0.636 -8.518 1.00 98.31 88 GLY A C 1
ATOM 630 O O . GLY A 1 88 ? 1.109 1.550 -8.552 1.00 98.31 88 GLY A O 1
ATOM 631 N N . GLU A 1 89 ? 1.582 -0.644 -8.546 1.00 98.69 89 GLU A N 1
ATOM 632 C CA . GLU A 1 89 ? 0.194 -1.098 -8.522 1.00 98.69 89 GLU A CA 1
ATOM 633 C C . GLU A 1 89 ? -0.249 -1.334 -7.078 1.00 98.69 89 GLU A C 1
ATOM 635 O O . GLU A 1 89 ? 0.411 -2.049 -6.314 1.00 98.69 89 GLU A O 1
ATOM 640 N N . ILE A 1 90 ? -1.380 -0.741 -6.702 1.00 98.75 90 ILE A N 1
ATOM 641 C CA . ILE A 1 90 ? -1.982 -0.940 -5.390 1.00 98.75 90 ILE A CA 1
ATOM 642 C C . ILE A 1 90 ? -2.777 -2.240 -5.387 1.00 98.75 90 ILE A C 1
ATOM 644 O O . ILE A 1 90 ? -3.725 -2.412 -6.149 1.00 98.75 90 ILE A O 1
ATOM 648 N N . VAL A 1 91 ? -2.443 -3.137 -4.468 1.00 98.44 91 VAL A N 1
ATOM 649 C CA . VAL A 1 91 ? -3.045 -4.468 -4.371 1.00 98.44 91 VAL A CA 1
ATOM 650 C C . VAL A 1 91 ? -3.670 -4.693 -3.002 1.00 98.44 91 VAL A C 1
ATOM 652 O O . VAL A 1 91 ? -3.239 -4.140 -1.986 1.00 98.44 91 VAL A O 1
ATOM 655 N N . GLN A 1 92 ? -4.689 -5.547 -2.960 1.00 97.62 92 GLN A N 1
ATOM 656 C CA . GLN A 1 92 ? -5.261 -6.026 -1.708 1.00 97.62 92 GLN A CA 1
ATOM 657 C C . GLN A 1 92 ? -4.334 -7.092 -1.100 1.00 97.62 92 GLN A C 1
ATOM 659 O O . GLN A 1 92 ? -4.094 -8.109 -1.751 1.00 97.62 92 GLN A O 1
ATOM 664 N N . PRO A 1 93 ? -3.832 -6.920 0.141 1.00 96.25 93 PRO A N 1
ATOM 665 C CA . PRO A 1 93 ? -3.093 -7.981 0.813 1.00 96.25 93 PRO A CA 1
ATOM 666 C C . PRO A 1 93 ? -3.975 -9.218 1.084 1.00 96.25 93 PRO A C 1
ATOM 668 O O . PRO A 1 93 ? -5.163 -9.055 1.393 1.00 96.25 93 PRO A O 1
ATOM 671 N N . PRO A 1 94 ? -3.397 -10.437 1.076 1.00 96.81 94 PRO A N 1
ATOM 672 C CA . PRO A 1 94 ? -1.968 -10.724 0.895 1.00 96.81 94 PRO A CA 1
ATOM 673 C C . PRO A 1 94 ? -1.502 -10.563 -0.566 1.00 96.81 94 PRO A C 1
ATOM 675 O O . PRO A 1 94 ? -2.300 -10.647 -1.489 1.00 96.81 94 PRO A O 1
ATOM 678 N N . PHE A 1 95 ? -0.199 -10.343 -0.773 1.00 96.81 95 PHE A N 1
ATOM 679 C CA . PHE A 1 95 ? 0.394 -10.140 -2.111 1.00 96.81 95 PHE A CA 1
ATOM 680 C C . PHE A 1 95 ? 0.347 -11.383 -3.016 1.00 96.81 95 PHE A C 1
ATOM 682 O O . PHE A 1 95 ? 0.519 -11.282 -4.223 1.00 96.81 95 PHE A O 1
ATOM 689 N N . PHE A 1 96 ? 0.165 -12.558 -2.420 1.00 94.88 96 PHE A N 1
ATOM 690 C CA . PHE A 1 96 ? 0.093 -13.859 -3.073 1.00 94.88 96 PHE A CA 1
ATOM 691 C C . PHE A 1 96 ? -0.848 -14.747 -2.251 1.00 94.88 96 PHE A C 1
ATOM 693 O O . PHE A 1 96 ? -0.951 -14.543 -1.038 1.00 94.88 96 PHE A O 1
ATOM 700 N N . ASP A 1 97 ? -1.509 -15.717 -2.892 1.00 95.38 97 ASP A N 1
ATOM 701 C CA . ASP A 1 97 ? -2.485 -16.612 -2.250 1.00 95.38 97 ASP A CA 1
ATOM 702 C C . ASP A 1 97 ? -3.631 -15.836 -1.561 1.00 95.38 97 ASP A C 1
ATOM 704 O O . ASP A 1 97 ? -3.850 -15.949 -0.351 1.00 95.38 97 ASP A O 1
ATOM 708 N N . GLN A 1 98 ? -4.353 -14.995 -2.318 1.00 95.31 98 GLN A N 1
ATOM 709 C CA . GLN A 1 98 ? -5.406 -14.120 -1.772 1.00 95.31 98 GLN A CA 1
ATOM 710 C C . GLN A 1 98 ? -6.512 -14.900 -1.049 1.00 95.31 98 GLN A C 1
ATOM 712 O O . GLN A 1 98 ? -6.994 -14.492 0.012 1.00 95.31 98 GLN A O 1
ATOM 717 N N . GLU A 1 99 ? -6.858 -16.065 -1.579 1.00 96.00 99 GLU A N 1
ATOM 718 C CA . GLU A 1 99 ? -7.855 -17.000 -1.068 1.00 96.00 99 GLU A CA 1
ATOM 719 C C . GLU A 1 99 ? -7.329 -17.847 0.099 1.00 96.00 99 GLU A C 1
ATOM 721 O O . GLU A 1 99 ? -8.101 -18.569 0.744 1.00 96.00 99 GLU A O 1
ATOM 726 N N . LYS A 1 100 ? -6.033 -17.729 0.419 1.00 95.94 100 LYS A N 1
ATOM 727 C CA . LYS A 1 100 ? -5.356 -18.439 1.511 1.00 95.94 100 LYS A CA 1
ATOM 728 C C . LYS A 1 100 ? -5.449 -19.958 1.353 1.00 95.94 100 LYS A C 1
ATOM 730 O O . LYS A 1 100 ? -5.597 -20.685 2.339 1.00 95.94 100 LYS A O 1
ATOM 735 N N . ASN A 1 101 ? -5.425 -20.446 0.118 1.00 97.12 101 ASN A N 1
ATOM 736 C CA . ASN A 1 101 ? -5.565 -21.859 -0.207 1.00 97.12 101 ASN A CA 1
ATOM 737 C C . ASN A 1 101 ? -4.360 -22.667 0.272 1.00 97.12 101 ASN A C 1
ATOM 739 O O . ASN A 1 101 ? -4.550 -23.788 0.752 1.00 97.12 101 ASN A O 1
ATOM 743 N N . ILE A 1 102 ? -3.155 -22.093 0.224 1.00 95.19 102 ILE A N 1
ATOM 744 C CA . ILE A 1 102 ? -1.928 -22.778 0.642 1.00 95.19 102 ILE A CA 1
ATOM 745 C C . ILE A 1 102 ? -1.932 -22.967 2.157 1.00 95.19 102 ILE A C 1
ATOM 747 O O . ILE A 1 102 ? -1.825 -24.087 2.656 1.00 95.19 102 ILE A O 1
ATOM 751 N N . VAL A 1 103 ? -2.143 -21.888 2.919 1.00 94.25 103 VAL A N 1
ATOM 752 C CA . VAL A 1 103 ? -2.139 -21.955 4.396 1.00 94.25 103 VAL A CA 1
ATOM 753 C C . VAL A 1 103 ? -3.313 -22.759 4.967 1.00 94.25 103 VAL A C 1
ATOM 755 O O . VAL A 1 103 ? -3.250 -23.218 6.106 1.00 94.25 103 VAL A O 1
ATOM 758 N N . ARG A 1 104 ? -4.378 -22.967 4.182 1.00 96.44 104 ARG A N 1
ATOM 759 C CA . ARG A 1 104 ? -5.502 -23.855 4.522 1.00 96.44 104 ARG A CA 1
ATOM 760 C C . ARG A 1 104 ? -5.296 -25.303 4.066 1.00 96.44 104 ARG A C 1
ATOM 762 O O . ARG A 1 104 ? -6.138 -26.147 4.367 1.00 96.44 104 ARG A O 1
ATOM 769 N N . GLY A 1 105 ? -4.215 -25.600 3.344 1.00 96.19 105 GLY A N 1
ATOM 770 C CA . GLY A 1 105 ? -3.910 -26.926 2.807 1.00 96.19 105 GLY A CA 1
ATOM 771 C C . GLY A 1 105 ? -4.857 -27.399 1.700 1.00 96.19 105 GLY A C 1
ATOM 772 O O . GLY A 1 105 ? -4.913 -28.608 1.450 1.00 96.19 105 GLY A O 1
ATOM 773 N N . VAL A 1 106 ? -5.602 -26.467 1.089 1.00 97.56 106 VAL A N 1
ATOM 774 C CA . VAL A 1 106 ? -6.447 -26.681 -0.100 1.00 97.56 106 VAL A CA 1
ATOM 775 C C . VAL A 1 106 ? -5.554 -26.844 -1.324 1.00 97.56 106 VAL A C 1
ATOM 777 O O . VAL A 1 106 ? -5.720 -27.798 -2.078 1.00 97.56 106 VAL A O 1
ATOM 780 N N . ASP A 1 107 ? -4.577 -25.951 -1.465 1.00 95.88 107 ASP A N 1
ATOM 781 C CA . ASP A 1 107 ? -3.472 -26.103 -2.401 1.00 95.88 107 ASP A CA 1
ATOM 782 C C . ASP A 1 107 ? -2.228 -26.554 -1.627 1.00 95.88 107 ASP A C 1
ATOM 784 O O . ASP A 1 107 ? -1.918 -26.039 -0.553 1.00 95.88 107 ASP A O 1
ATOM 788 N N . ARG A 1 108 ? -1.548 -27.572 -2.145 1.00 95.12 108 ARG A N 1
ATOM 789 C CA . ARG A 1 108 ? -0.318 -28.138 -1.570 1.00 95.12 108 ARG A CA 1
ATOM 790 C C . ARG A 1 108 ? 0.823 -28.166 -2.580 1.00 95.12 108 ARG A C 1
ATOM 792 O O . ARG A 1 108 ? 1.871 -28.743 -2.290 1.00 95.12 108 ARG A O 1
ATOM 799 N N . SER A 1 109 ? 0.609 -27.603 -3.766 1.00 94.31 109 SER A N 1
ATOM 800 C CA . SER A 1 109 ? 1.664 -27.417 -4.746 1.00 94.31 109 SER A CA 1
ATOM 801 C C . SER A 1 109 ? 2.712 -26.440 -4.202 1.00 94.31 109 SER A C 1
ATOM 803 O O . SER A 1 109 ? 2.413 -25.551 -3.403 1.00 94.31 109 SER A O 1
ATOM 805 N N . ILE A 1 110 ? 3.971 -26.649 -4.587 1.00 89.00 110 ILE A N 1
ATOM 806 C CA . ILE A 1 110 ? 5.048 -25.709 -4.270 1.00 89.00 110 ILE A CA 1
ATOM 807 C C . ILE A 1 110 ? 4.998 -24.612 -5.340 1.00 89.00 110 ILE A C 1
ATOM 809 O O . ILE A 1 110 ? 5.123 -24.955 -6.517 1.00 89.00 110 ILE A O 1
ATOM 813 N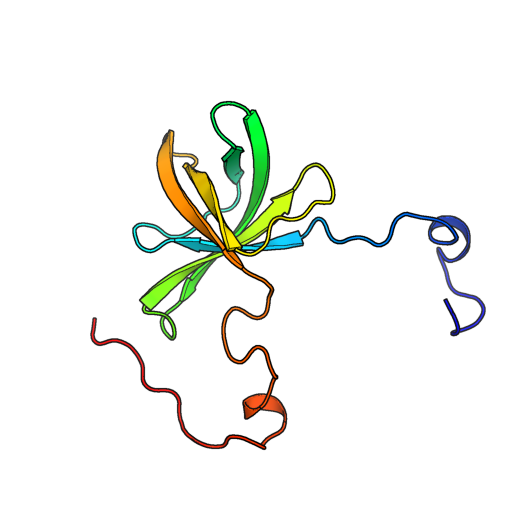 N . PRO A 1 111 ? 4.833 -23.326 -4.974 1.00 87.44 111 PRO A N 1
ATOM 814 C CA . PRO A 1 111 ? 4.787 -22.247 -5.953 1.00 87.44 111 PRO A CA 1
ATOM 815 C C . PRO A 1 111 ? 6.077 -22.170 -6.772 1.00 87.44 111 PRO A C 1
ATOM 817 O O . PRO A 1 111 ? 7.180 -22.177 -6.214 1.00 87.44 111 PRO A O 1
ATOM 820 N N . GLU A 1 112 ? 5.935 -22.060 -8.090 1.00 88.38 112 GLU A N 1
ATOM 821 C CA . GLU A 1 112 ? 7.058 -21.767 -8.974 1.00 88.38 112 GLU A CA 1
ATOM 822 C C . GLU A 1 112 ? 7.524 -20.324 -8.770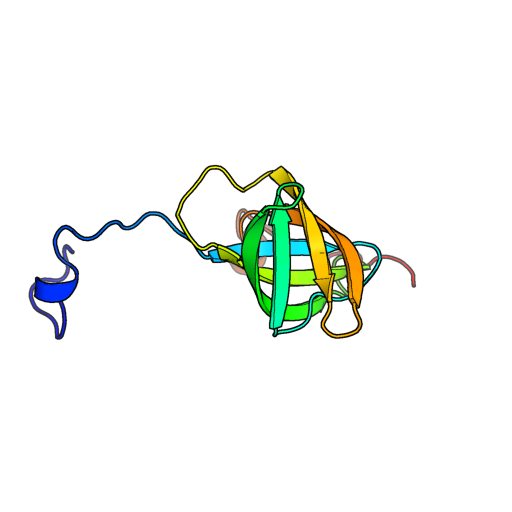 1.00 88.38 112 GLU A C 1
ATOM 824 O O . GLU A 1 112 ? 6.728 -19.416 -8.525 1.00 88.38 112 GLU A O 1
ATOM 829 N N . ARG A 1 113 ? 8.839 -20.115 -8.849 1.00 87.00 113 ARG A N 1
ATOM 830 C CA . ARG A 1 113 ? 9.457 -18.794 -8.710 1.00 87.00 113 ARG A CA 1
ATOM 831 C C . ARG A 1 113 ? 9.952 -18.327 -10.078 1.00 87.00 113 ARG A C 1
ATOM 833 O O . ARG A 1 113 ? 10.488 -19.160 -10.812 1.00 87.00 113 ARG A O 1
ATOM 840 N N . PRO A 1 114 ? 9.832 -17.029 -10.410 1.00 86.75 114 PRO A N 1
ATOM 841 C CA . PRO A 1 114 ? 10.418 -16.488 -11.630 1.00 86.75 114 PRO A CA 1
ATOM 842 C C . PRO A 1 114 ? 11.919 -16.786 -11.700 1.00 86.75 114 PRO A C 1
ATOM 844 O O . PRO A 1 114 ? 12.614 -16.729 -10.680 1.00 86.75 114 PRO A O 1
ATOM 847 N N . ALA A 1 115 ? 12.418 -17.101 -12.896 1.00 73.69 115 ALA A N 1
ATOM 848 C CA . ALA A 1 115 ? 13.852 -17.201 -13.129 1.00 73.69 115 ALA A CA 1
ATOM 849 C C . ALA A 1 115 ? 14.472 -15.797 -13.031 1.00 73.69 115 ALA A C 1
ATOM 851 O O . ALA A 1 115 ? 14.022 -14.883 -13.721 1.00 73.69 115 ALA A O 1
ATOM 852 N N . THR A 1 116 ? 15.452 -15.640 -12.139 1.00 58.44 116 THR A N 1
ATOM 853 C CA . THR A 1 116 ? 16.293 -14.434 -12.009 1.00 58.44 116 THR A CA 1
ATOM 854 C C . THR A 1 116 ? 17.170 -14.202 -13.225 1.00 58.44 116 THR A C 1
ATOM 856 O O . THR A 1 116 ? 17.697 -15.208 -13.754 1.00 58.44 116 THR A O 1
#

Secondary structure (DSSP, 8-state):
-TT---TTHHHHTT------EEEEEESSS---TT-EEEETTEEEEEEEEEEEETTTTEEEEEEEESS----TT-EEEEE-TTS-EEEEEEEPSSSS-TT-TTTTTS--SPPP----

Foldseek 3Di:
DPPPDDPCVVVPPPDDPAAQKFKKWFAPDAFAFQKFWADDPDGFWTWHHWDQDQLANTIMTMIGGPDHDDQAQDWIWIQDPVRDIGIIGTHHPPPPPRVCCCVVVVDVDDRDGDDD